Protein AF-A0A2G9MEK4-F1 (afdb_monomer)

pLDDT: mean 74.88, std 11.14, range [41.78, 95.88]

Secondary structure (DSSP, 8-state):
--------------HHHHHHHHHHHHHHHHHHHHHHHHHHHHHHHHHHHHHHHHHHHHHHHHHHHHHTT---EEEE-PPTTEEEEEEETTS---TT--SEEEEEESSSSHHHHTSTT-EEEEESS-EEETTS-EEESS-EEEEEEEETTEEEEEE--

Sequence (157 aa):
MVENMIRGKKGEGTWFHEHVADMIIAVVCLGLLFFVIGRVYSINHDSKIDQVTGDLEEIASLIKQVKSGIDGKILVSVPKNWQIVSFYQDYYKPVQCGKYCICICQDFSIDSCEKEEEYCADFNEKIVIRDGKIGIDKTIELKAVKIGEEFEVYKNA

Structure (mmCIF, N/CA/C/O backbone):
data_AF-A0A2G9MEK4-F1
#
_entry.id   AF-A0A2G9MEK4-F1
#
loop_
_atom_site.group_PDB
_atom_site.id
_atom_site.type_symbol
_atom_site.label_atom_id
_atom_site.label_alt_id
_atom_site.label_comp_id
_atom_site.label_asym_id
_atom_site.label_entity_id
_atom_site.label_seq_id
_atom_site.pdbx_PDB_ins_code
_atom_site.Cartn_x
_atom_site.Cartn_y
_atom_site.Cartn_z
_atom_site.occupancy
_atom_site.B_iso_or_equiv
_atom_site.auth_seq_id
_atom_site.auth_comp_id
_atom_site.auth_asym_id
_atom_site.auth_atom_id
_atom_site.pdbx_PDB_model_num
ATOM 1 N N . MET A 1 1 ? 46.504 16.484 -84.620 1.00 41.78 1 MET A N 1
ATOM 2 C CA . MET A 1 1 ? 46.293 17.641 -83.732 1.00 41.78 1 MET A CA 1
ATOM 3 C C . MET A 1 1 ? 45.147 17.267 -82.806 1.00 41.78 1 MET A C 1
ATOM 5 O O . MET A 1 1 ? 44.030 17.139 -83.278 1.00 41.78 1 MET A O 1
ATOM 9 N N . VAL A 1 2 ? 45.503 16.998 -81.547 1.00 45.94 2 VAL A N 1
ATOM 10 C CA . VAL A 1 2 ? 44.665 16.954 -80.334 1.00 45.94 2 VAL A CA 1
ATOM 11 C C . VAL A 1 2 ? 43.545 15.902 -80.280 1.00 45.94 2 VAL A C 1
ATOM 13 O O . VAL A 1 2 ? 42.395 16.137 -80.637 1.00 45.94 2 VAL A O 1
ATOM 16 N N . GLU A 1 3 ? 43.929 14.749 -79.727 1.00 51.66 3 GLU A N 1
ATOM 17 C CA . GLU A 1 3 ? 43.099 13.906 -78.862 1.00 51.66 3 GLU A CA 1
ATOM 18 C C . GLU A 1 3 ? 42.427 14.741 -77.764 1.00 51.66 3 GLU A C 1
ATOM 20 O O . GLU A 1 3 ? 43.080 15.603 -77.188 1.00 51.66 3 GLU A O 1
ATOM 25 N N . ASN A 1 4 ? 41.171 14.446 -77.418 1.00 55.78 4 ASN A N 1
ATOM 26 C CA . ASN A 1 4 ? 40.668 14.621 -76.051 1.00 55.78 4 ASN A CA 1
ATOM 27 C C . ASN A 1 4 ? 39.424 13.749 -75.827 1.00 55.78 4 ASN A C 1
ATOM 29 O O . ASN A 1 4 ? 38.282 14.169 -76.001 1.00 55.78 4 ASN A O 1
ATOM 33 N N . MET A 1 5 ? 39.678 12.505 -75.414 1.00 51.94 5 MET A N 1
ATOM 34 C CA . MET A 1 5 ? 38.716 11.671 -74.699 1.00 51.94 5 MET A CA 1
ATOM 35 C C . MET A 1 5 ? 38.645 12.143 -73.243 1.00 51.94 5 MET A C 1
ATOM 37 O O . MET A 1 5 ? 39.497 11.783 -72.433 1.00 51.94 5 MET A O 1
ATOM 41 N N . ILE A 1 6 ? 37.603 12.887 -72.870 1.00 62.41 6 ILE A N 1
ATOM 42 C CA . ILE A 1 6 ? 37.236 13.035 -71.454 1.00 62.41 6 ILE A CA 1
ATOM 43 C C . ILE A 1 6 ? 36.315 11.867 -71.107 1.00 62.41 6 ILE A C 1
ATOM 45 O O . ILE A 1 6 ? 35.098 11.897 -71.278 1.00 62.41 6 ILE A O 1
ATOM 49 N N . ARG A 1 7 ? 36.955 10.778 -70.685 1.00 55.66 7 ARG A N 1
ATOM 50 C CA . ARG A 1 7 ? 36.332 9.536 -70.235 1.00 55.66 7 ARG A CA 1
ATOM 51 C C . ARG A 1 7 ? 35.738 9.776 -68.842 1.00 55.66 7 ARG A C 1
ATOM 53 O O . ARG A 1 7 ? 36.471 9.899 -67.864 1.00 55.66 7 ARG A O 1
ATOM 60 N N . GLY A 1 8 ? 34.412 9.864 -68.758 1.00 50.03 8 GLY A N 1
ATOM 61 C CA . GLY A 1 8 ? 33.684 9.923 -67.492 1.00 50.03 8 GLY A CA 1
ATOM 62 C C . GLY A 1 8 ? 33.938 8.665 -66.661 1.00 50.03 8 GLY A C 1
ATOM 63 O O . GLY A 1 8 ? 33.572 7.560 -67.061 1.00 50.03 8 GLY A O 1
ATOM 64 N N . LYS A 1 9 ? 34.583 8.833 -65.505 1.00 48.88 9 LYS A N 1
ATOM 65 C CA . LYS A 1 9 ? 34.810 7.776 -64.516 1.00 48.88 9 LYS A CA 1
ATOM 66 C C . LYS A 1 9 ? 33.530 7.647 -63.681 1.00 48.88 9 LYS A C 1
ATOM 68 O O . LYS A 1 9 ? 33.269 8.472 -62.810 1.00 48.88 9 LYS A O 1
ATOM 73 N N . LYS A 1 10 ? 32.677 6.682 -64.032 1.00 52.28 10 LYS A N 1
ATOM 74 C CA . LYS A 1 10 ? 31.395 6.414 -63.361 1.00 52.28 10 LYS A CA 1
ATOM 75 C C . LYS A 1 10 ? 31.630 5.435 -62.205 1.00 52.28 10 LYS A C 1
ATOM 77 O O . LYS A 1 10 ? 32.390 4.488 -62.362 1.00 52.28 10 LYS A O 1
ATOM 82 N N . GLY A 1 11 ? 31.025 5.749 -61.060 1.00 56.38 11 GLY A N 1
ATOM 83 C CA . GLY A 1 11 ? 31.348 5.242 -59.726 1.00 56.38 11 GLY A CA 1
ATOM 84 C C . GLY A 1 11 ? 31.392 3.724 -59.557 1.00 56.38 11 GLY A C 1
ATOM 85 O O . GLY A 1 11 ? 30.448 3.016 -59.895 1.00 56.38 11 GLY A O 1
ATOM 86 N N . GLU A 1 12 ? 32.470 3.272 -58.927 1.00 54.56 12 GLU A N 1
ATOM 87 C CA . GLU A 1 12 ? 32.641 1.933 -58.371 1.00 54.56 12 GLU A CA 1
ATOM 88 C C . GLU A 1 12 ? 32.701 2.096 -56.847 1.00 54.56 12 GLU A C 1
ATOM 90 O O . GLU A 1 12 ? 33.731 2.466 -56.290 1.00 54.56 12 GLU A O 1
ATOM 95 N N . GLY A 1 13 ? 31.564 1.930 -56.169 1.00 55.06 13 GLY A N 1
ATOM 96 C CA . GLY A 1 13 ? 31.499 2.092 -54.710 1.00 55.06 13 GLY A CA 1
ATOM 97 C C . GLY A 1 13 ? 30.175 1.702 -54.048 1.00 55.06 13 GLY A C 1
ATOM 98 O O . GLY A 1 13 ? 29.980 1.999 -52.876 1.00 55.06 13 GLY A O 1
ATOM 99 N N . THR A 1 14 ? 29.248 1.060 -54.764 1.00 57.44 14 THR A N 1
ATOM 100 C CA . THR A 1 14 ? 27.891 0.777 -54.258 1.00 57.44 14 THR A CA 1
ATOM 101 C C . THR A 1 14 ? 27.744 -0.578 -53.561 1.00 57.44 14 THR A C 1
ATOM 103 O O . THR A 1 14 ? 26.780 -0.767 -52.833 1.00 57.44 14 THR A O 1
ATOM 106 N N . TRP A 1 15 ? 28.700 -1.501 -53.704 1.00 52.88 15 TRP A N 1
ATOM 107 C CA . TRP A 1 15 ? 28.558 -2.877 -53.198 1.00 52.88 15 TRP A CA 1
ATOM 108 C C . TRP A 1 15 ? 28.740 -3.029 -51.678 1.00 52.88 15 TRP A C 1
ATOM 110 O O . TRP A 1 15 ? 28.187 -3.947 -51.086 1.00 52.88 15 TRP A O 1
ATOM 120 N N . PHE A 1 16 ? 29.468 -2.122 -51.015 1.00 54.78 16 PHE A N 1
ATOM 121 C CA . PHE A 1 16 ? 29.585 -2.128 -49.545 1.00 54.78 16 PHE A CA 1
ATOM 122 C C . PHE A 1 16 ? 28.431 -1.397 -48.847 1.00 54.78 16 PHE A C 1
ATOM 124 O O . PHE A 1 16 ? 28.205 -1.595 -47.657 1.00 54.78 16 PHE A O 1
ATOM 131 N N . HIS A 1 17 ? 27.700 -0.551 -49.573 1.00 57.84 17 HIS A N 1
ATOM 132 C CA . HIS A 1 17 ? 26.689 0.327 -48.989 1.00 57.84 17 HIS A CA 1
ATOM 133 C C . HIS A 1 17 ? 25.376 -0.406 -48.670 1.00 57.84 17 HIS A C 1
ATOM 135 O O . HIS A 1 17 ? 24.672 -0.002 -47.748 1.00 57.84 17 HIS A O 1
ATOM 141 N N . GLU A 1 18 ? 25.076 -1.487 -49.396 1.00 66.38 18 GLU A N 1
ATOM 142 C CA . GLU A 1 18 ? 23.868 -2.306 -49.211 1.00 66.38 18 GLU A CA 1
ATOM 143 C C . GLU A 1 18 ? 23.900 -3.050 -47.869 1.00 66.38 18 GLU A C 1
ATOM 145 O O . GLU A 1 18 ? 23.002 -2.897 -47.046 1.00 66.38 18 GLU A O 1
ATOM 150 N N . HIS A 1 19 ? 24.999 -3.746 -47.569 1.00 73.62 19 HIS A N 1
ATOM 151 C CA . HIS A 1 19 ? 25.118 -4.503 -46.319 1.00 73.62 19 HIS A CA 1
ATOM 152 C C . HIS A 1 19 ? 25.287 -3.617 -45.074 1.00 73.62 19 HIS A C 1
ATOM 154 O O . HIS A 1 19 ? 24.847 -3.985 -43.985 1.00 73.62 19 HIS A O 1
ATOM 160 N N . VAL A 1 20 ? 25.906 -2.439 -45.216 1.00 81.12 20 VAL A N 1
ATOM 161 C CA . VAL A 1 20 ? 26.061 -1.490 -44.100 1.00 81.12 20 VAL A CA 1
ATOM 162 C C . VAL A 1 20 ? 24.726 -0.826 -43.754 1.00 81.12 20 VAL A C 1
ATOM 164 O O . VAL A 1 20 ? 24.443 -0.615 -42.575 1.00 81.12 20 VAL A O 1
ATOM 167 N N . ALA A 1 21 ? 23.880 -0.538 -44.749 1.00 79.81 21 ALA A N 1
ATOM 168 C CA . ALA A 1 21 ? 22.549 0.018 -44.515 1.00 79.81 21 ALA A CA 1
ATOM 169 C C . ALA A 1 21 ? 21.661 -0.953 -43.722 1.00 79.81 21 ALA A C 1
ATOM 171 O O . ALA A 1 21 ? 21.057 -0.546 -42.728 1.00 79.81 21 ALA A O 1
ATOM 172 N N . ASP A 1 22 ? 21.662 -2.237 -44.090 1.00 86.88 22 ASP A N 1
ATOM 173 C CA . ASP A 1 22 ? 20.908 -3.273 -43.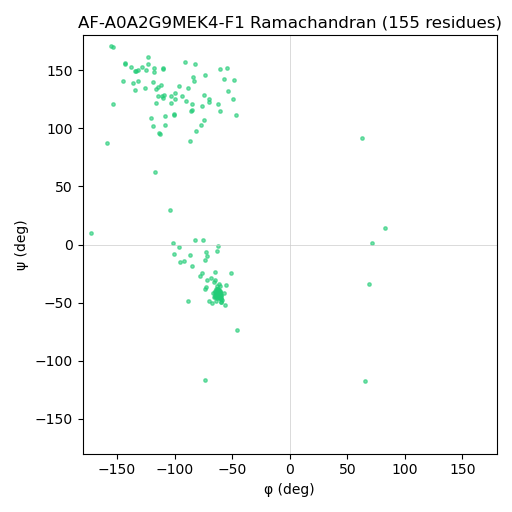373 1.00 86.88 22 ASP A CA 1
ATOM 174 C C . ASP A 1 22 ? 21.370 -3.413 -41.917 1.00 86.88 22 ASP A C 1
ATOM 176 O O . ASP A 1 22 ? 20.552 -3.528 -41.000 1.00 86.88 22 ASP A O 1
ATOM 180 N N . MET A 1 23 ? 22.682 -3.329 -41.679 1.00 88.00 23 MET A N 1
ATOM 181 C CA . MET A 1 23 ? 23.244 -3.386 -40.330 1.00 88.00 23 MET A CA 1
ATOM 182 C C . MET A 1 23 ? 22.813 -2.185 -39.475 1.00 88.00 23 MET A C 1
ATOM 184 O O . MET A 1 23 ? 22.447 -2.358 -38.312 1.00 88.00 23 MET A O 1
ATOM 188 N N . ILE A 1 24 ? 22.810 -0.974 -40.039 1.00 91.12 24 ILE A N 1
ATOM 189 C CA . ILE A 1 24 ? 22.370 0.237 -39.327 1.00 91.12 24 ILE A CA 1
ATOM 190 C C . ILE A 1 24 ? 20.879 0.148 -38.995 1.00 91.12 24 ILE A C 1
ATOM 192 O O . ILE A 1 24 ? 20.488 0.425 -37.860 1.00 91.12 24 ILE A O 1
ATOM 196 N N . ILE A 1 25 ? 20.053 -0.279 -39.952 1.00 91.88 25 ILE A N 1
ATOM 197 C CA . ILE A 1 25 ? 18.610 -0.446 -39.750 1.00 91.88 25 ILE A CA 1
ATOM 198 C C . ILE A 1 25 ? 18.344 -1.462 -38.635 1.00 91.88 25 ILE A C 1
ATOM 200 O O . ILE A 1 25 ? 17.548 -1.184 -37.739 1.00 91.88 25 ILE A O 1
ATOM 204 N N . ALA A 1 26 ? 19.056 -2.592 -38.623 1.00 93.12 26 ALA A N 1
ATOM 205 C CA . ALA A 1 26 ? 18.919 -3.599 -37.575 1.00 93.12 26 ALA A CA 1
ATOM 206 C C . ALA A 1 26 ? 19.246 -3.040 -36.178 1.00 93.12 26 ALA A C 1
ATOM 208 O O . ALA A 1 26 ? 18.497 -3.281 -35.230 1.00 93.12 26 ALA A O 1
ATOM 209 N N . VAL A 1 27 ? 20.316 -2.248 -36.044 1.00 95.00 27 VAL A N 1
ATOM 210 C CA . VAL A 1 27 ? 20.699 -1.623 -34.765 1.00 95.00 27 VAL A CA 1
ATOM 211 C C . VAL A 1 27 ? 19.663 -0.593 -34.310 1.00 95.00 27 VAL A C 1
ATOM 213 O O . VAL A 1 27 ? 19.301 -0.568 -33.134 1.00 95.00 27 VAL A O 1
ATOM 216 N N . VAL A 1 28 ? 19.137 0.225 -35.227 1.00 95.88 28 VAL A N 1
ATOM 217 C CA . VAL A 1 28 ? 18.087 1.209 -34.914 1.00 95.88 28 VAL A CA 1
ATOM 218 C C . VAL A 1 28 ? 16.795 0.513 -34.483 1.00 95.88 28 VAL A C 1
ATOM 220 O O . VAL A 1 28 ? 16.198 0.901 -33.478 1.00 95.88 28 VAL A O 1
ATOM 223 N N . CYS A 1 29 ? 16.383 -0.548 -35.183 1.00 94.69 29 CYS A N 1
ATOM 224 C CA . CYS A 1 29 ? 15.224 -1.355 -34.805 1.00 94.69 29 CYS A CA 1
ATOM 225 C C . CYS A 1 29 ? 15.401 -2.001 -33.426 1.00 94.69 29 CYS A C 1
ATOM 227 O O . CYS A 1 29 ? 14.469 -1.983 -32.622 1.00 94.69 29 CYS A O 1
ATOM 229 N N . LEU A 1 30 ? 16.594 -2.524 -33.127 1.00 94.56 30 LEU A N 1
ATOM 230 C CA . LEU A 1 30 ? 16.898 -3.102 -31.820 1.00 94.56 30 LEU A CA 1
ATOM 231 C C . LEU A 1 30 ? 16.828 -2.040 -30.710 1.00 94.56 30 LEU A C 1
ATOM 233 O O . LEU A 1 30 ? 16.217 -2.272 -29.669 1.00 94.56 30 LEU A O 1
ATOM 237 N N . GLY A 1 31 ? 17.392 -0.853 -30.951 1.00 95.38 31 GLY A N 1
ATOM 238 C CA . GLY A 1 31 ? 17.325 0.273 -30.018 1.00 95.38 31 GLY A CA 1
ATOM 239 C C . GLY A 1 31 ? 15.890 0.731 -29.745 1.00 95.38 31 GLY A C 1
ATOM 240 O O . GLY A 1 31 ? 15.516 0.934 -28.589 1.00 95.38 31 GLY A O 1
ATOM 241 N N . LEU A 1 32 ? 15.059 0.824 -30.787 1.00 93.44 32 LEU A N 1
ATOM 242 C CA . LEU A 1 32 ? 13.635 1.142 -30.647 1.00 93.44 32 LEU A CA 1
ATOM 243 C C . LEU A 1 32 ? 12.876 0.074 -29.854 1.00 93.44 32 LEU A C 1
ATOM 245 O O . LEU A 1 32 ? 12.031 0.423 -29.0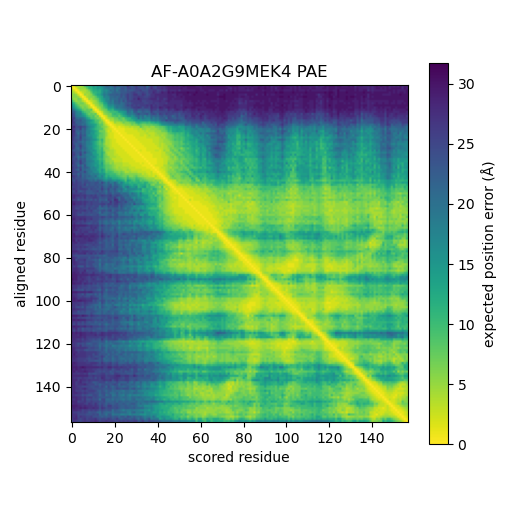33 1.00 93.44 32 LEU A O 1
ATOM 249 N N . LEU A 1 33 ? 13.194 -1.209 -30.046 1.00 93.69 33 LEU A N 1
ATOM 250 C CA . LEU A 1 33 ? 12.602 -2.300 -29.268 1.00 93.69 33 LEU A CA 1
ATOM 251 C C . LEU A 1 33 ? 12.881 -2.137 -27.771 1.00 93.69 33 LEU A C 1
ATOM 253 O O . LEU A 1 33 ? 11.947 -2.159 -26.970 1.00 93.69 33 LEU A O 1
ATOM 257 N N . PHE A 1 34 ? 14.140 -1.902 -27.392 1.00 93.50 34 PHE A N 1
ATOM 258 C CA . PHE A 1 34 ? 14.496 -1.659 -25.992 1.00 93.50 34 PHE A CA 1
ATOM 259 C C . PHE A 1 34 ? 13.828 -0.401 -25.428 1.00 93.50 34 PHE A C 1
ATOM 261 O O . PHE A 1 34 ? 13.355 -0.415 -24.291 1.00 93.50 34 PHE A O 1
ATOM 268 N N . PHE A 1 35 ? 13.725 0.664 -26.227 1.00 92.44 35 PHE A N 1
ATOM 269 C CA . PHE A 1 35 ? 13.032 1.889 -25.831 1.00 92.44 35 PHE A CA 1
ATOM 270 C C . PHE A 1 35 ? 11.541 1.652 -25.545 1.00 92.44 35 PHE A C 1
ATOM 272 O O . PHE A 1 35 ? 11.032 2.092 -24.513 1.00 92.44 35 PHE A O 1
ATOM 279 N N . VAL A 1 36 ? 10.840 0.926 -26.424 1.00 90.38 36 VAL A N 1
ATOM 280 C CA . VAL A 1 36 ? 9.418 0.591 -26.238 1.00 90.38 36 VAL A CA 1
ATOM 281 C C . VAL A 1 36 ? 9.225 -0.291 -25.010 1.00 90.38 36 VAL A C 1
ATOM 283 O O . VAL A 1 36 ? 8.334 -0.017 -24.209 1.00 90.38 36 VAL A O 1
ATOM 286 N N . ILE A 1 37 ? 10.079 -1.300 -24.822 1.00 88.88 37 ILE A N 1
ATOM 287 C CA . ILE A 1 37 ? 10.038 -2.163 -23.637 1.00 88.88 37 ILE A CA 1
ATOM 288 C C . ILE A 1 37 ? 10.163 -1.310 -22.369 1.00 88.88 37 ILE A C 1
ATOM 290 O O . ILE A 1 37 ? 9.288 -1.378 -21.510 1.00 88.88 37 ILE A O 1
ATOM 294 N N . GLY A 1 38 ? 11.174 -0.439 -22.279 1.00 83.94 38 GLY A N 1
ATOM 295 C CA . GLY A 1 38 ? 11.359 0.442 -21.120 1.00 83.94 38 GLY A CA 1
ATOM 296 C C . GLY A 1 38 ? 10.143 1.332 -20.835 1.00 83.94 38 GLY A C 1
ATOM 297 O O . GLY A 1 38 ? 9.718 1.455 -19.687 1.00 83.94 38 GLY A O 1
ATOM 298 N N . ARG A 1 39 ? 9.522 1.896 -21.879 1.00 82.25 39 ARG A N 1
ATOM 299 C CA . ARG A 1 39 ? 8.296 2.700 -21.747 1.00 82.25 39 ARG A CA 1
ATOM 300 C C . ARG A 1 39 ? 7.112 1.894 -21.216 1.00 82.25 39 ARG A C 1
ATOM 302 O O . ARG A 1 39 ? 6.411 2.379 -20.335 1.00 82.25 39 ARG A O 1
ATOM 309 N N . VAL A 1 40 ? 6.899 0.680 -21.721 1.00 78.81 40 VAL A N 1
ATOM 310 C CA . VAL A 1 40 ? 5.815 -0.201 -21.257 1.00 78.81 40 VAL A CA 1
ATOM 311 C C . VAL A 1 40 ? 6.025 -0.612 -19.799 1.00 78.81 40 VAL A C 1
ATOM 313 O O . VAL A 1 40 ? 5.068 -0.615 -19.028 1.00 78.81 40 VAL A O 1
ATOM 316 N N . TYR A 1 41 ? 7.265 -0.907 -19.397 1.00 73.38 41 TYR A N 1
ATOM 317 C CA . TYR A 1 41 ? 7.578 -1.191 -17.996 1.00 73.38 41 TYR A CA 1
ATOM 318 C C . TYR A 1 41 ? 7.257 0.005 -17.091 1.00 73.38 41 TYR A C 1
ATOM 320 O O . TYR A 1 41 ? 6.578 -0.185 -16.087 1.00 73.38 41 TYR A O 1
ATOM 328 N N . SER A 1 42 ? 7.652 1.223 -17.475 1.00 70.19 42 SER A N 1
ATOM 329 C CA . SER A 1 42 ? 7.341 2.443 -16.712 1.00 70.19 42 SER A CA 1
ATOM 330 C C . SER A 1 42 ? 5.833 2.652 -16.537 1.00 70.19 42 SER A C 1
ATOM 332 O O . SER A 1 42 ? 5.371 2.839 -15.419 1.00 70.19 42 SER A O 1
ATOM 334 N N . ILE A 1 43 ? 5.051 2.537 -17.617 1.00 70.31 43 ILE A N 1
ATOM 335 C CA . ILE A 1 43 ? 3.590 2.737 -17.575 1.00 70.31 43 ILE A CA 1
ATOM 336 C C . ILE A 1 43 ? 2.911 1.716 -16.649 1.00 70.31 43 ILE A C 1
ATOM 338 O O . ILE A 1 43 ? 1.984 2.050 -15.912 1.00 70.31 43 ILE A O 1
ATOM 342 N N . ASN A 1 44 ? 3.378 0.465 -16.656 1.00 67.06 44 ASN A N 1
ATOM 343 C CA . ASN A 1 44 ? 2.825 -0.569 -15.785 1.00 67.06 44 ASN A CA 1
ATOM 344 C C . ASN A 1 44 ? 3.132 -0.328 -14.299 1.00 67.06 44 ASN A C 1
ATOM 346 O O . ASN A 1 44 ? 2.349 -0.770 -13.460 1.00 67.06 44 ASN A O 1
ATOM 350 N N . HIS A 1 45 ? 4.239 0.336 -13.961 1.00 63.69 45 HIS A N 1
ATOM 351 C CA . HIS A 1 45 ? 4.534 0.714 -12.577 1.00 63.69 45 HIS A CA 1
ATOM 352 C C . HIS A 1 45 ? 3.587 1.814 -12.091 1.00 63.69 45 HIS A C 1
ATOM 354 O O . HIS A 1 45 ? 2.925 1.622 -11.072 1.00 63.69 45 HIS A O 1
ATOM 360 N N . ASP A 1 46 ? 3.422 2.877 -12.879 1.00 67.00 46 ASP A N 1
ATOM 361 C CA . ASP A 1 46 ? 2.535 3.997 -12.538 1.00 67.00 46 ASP A CA 1
ATOM 362 C C . ASP A 1 46 ? 1.073 3.532 -12.380 1.00 67.00 46 ASP A C 1
ATOM 364 O O . ASP A 1 46 ? 0.393 3.885 -11.422 1.00 67.00 46 ASP A O 1
ATOM 368 N N . SER A 1 47 ? 0.603 2.625 -13.245 1.00 69.69 47 SER A N 1
ATOM 369 C CA . SER A 1 47 ? -0.773 2.103 -13.153 1.00 69.69 47 SER A CA 1
ATOM 370 C C . SER A 1 47 ? -1.064 1.294 -11.879 1.00 69.69 47 SER A C 1
ATOM 372 O O . SER A 1 47 ? -2.197 1.283 -11.398 1.00 69.69 47 SER A O 1
ATOM 374 N N . LYS A 1 48 ? -0.058 0.604 -11.321 1.00 70.06 48 LYS A N 1
ATOM 375 C CA . LYS A 1 48 ? -0.214 -0.159 -10.070 1.00 70.06 48 LYS A CA 1
ATOM 376 C C . LYS A 1 48 ? -0.288 0.773 -8.872 1.00 70.06 48 LYS A C 1
ATOM 378 O O . LYS A 1 48 ? -1.057 0.520 -7.954 1.00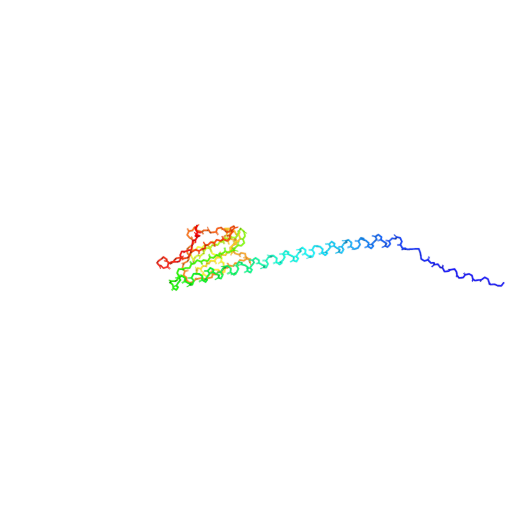 70.06 48 LYS A O 1
ATOM 383 N N . ILE A 1 49 ? 0.505 1.836 -8.910 1.00 72.06 49 ILE A N 1
ATOM 384 C CA . ILE A 1 49 ? 0.528 2.902 -7.913 1.00 72.06 49 ILE A CA 1
ATOM 385 C C . ILE A 1 49 ? -0.841 3.582 -7.823 1.00 72.06 49 ILE A C 1
ATOM 387 O O . ILE A 1 49 ? -1.410 3.691 -6.735 1.00 72.06 49 ILE A O 1
ATOM 391 N N . ASP A 1 50 ? -1.402 3.969 -8.969 1.00 77.00 50 ASP A N 1
ATOM 392 C CA . ASP A 1 50 ? -2.712 4.620 -9.020 1.00 77.00 50 ASP A CA 1
ATOM 393 C C . ASP A 1 50 ? -3.817 3.695 -8.488 1.00 77.00 50 ASP A C 1
ATOM 395 O O . ASP A 1 50 ? -4.695 4.129 -7.739 1.00 77.00 50 ASP A O 1
ATOM 399 N N . GLN A 1 51 ? -3.743 2.399 -8.811 1.00 77.56 51 GLN A N 1
ATOM 400 C CA . GLN A 1 51 ? -4.679 1.397 -8.301 1.00 77.56 51 GLN A CA 1
ATOM 401 C C . GLN A 1 51 ? -4.590 1.242 -6.777 1.00 77.56 51 GLN A C 1
ATOM 403 O O . GLN A 1 51 ? -5.616 1.289 -6.103 1.00 77.56 51 GLN A O 1
ATOM 408 N N . VAL A 1 52 ? -3.380 1.100 -6.228 1.00 78.62 52 VAL A N 1
ATOM 409 C CA . VAL A 1 52 ? -3.166 0.961 -4.778 1.00 78.62 52 VAL A CA 1
ATOM 410 C C . VAL A 1 52 ? -3.649 2.198 -4.028 1.00 78.62 52 VAL A C 1
ATOM 412 O O . VAL A 1 52 ? -4.272 2.077 -2.975 1.00 78.62 52 VAL A O 1
ATOM 415 N N . THR A 1 53 ? -3.392 3.384 -4.577 1.00 79.00 53 THR A N 1
ATOM 416 C CA . THR A 1 53 ? -3.835 4.645 -3.977 1.00 79.00 53 THR A CA 1
ATOM 417 C C . THR A 1 53 ? -5.362 4.723 -3.936 1.00 79.00 53 THR A C 1
ATOM 419 O O . THR A 1 53 ? -5.928 5.027 -2.887 1.00 79.00 53 THR A O 1
ATOM 422 N N . GLY A 1 54 ? -6.038 4.378 -5.038 1.00 81.75 54 GLY A N 1
ATOM 423 C CA . GLY A 1 54 ? -7.502 4.344 -5.093 1.00 81.75 54 GLY A CA 1
ATOM 424 C C . GLY A 1 54 ? -8.112 3.332 -4.118 1.00 81.75 54 GLY A C 1
ATOM 425 O O . GLY A 1 54 ? -9.038 3.660 -3.378 1.00 81.75 54 GLY A O 1
ATOM 426 N N . ASP A 1 55 ? -7.541 2.131 -4.041 1.00 82.12 55 ASP A N 1
ATOM 427 C CA . ASP A 1 55 ? -7.948 1.092 -3.089 1.00 82.12 55 ASP A CA 1
ATOM 428 C C . ASP A 1 55 ? -7.791 1.551 -1.625 1.00 82.12 55 ASP A C 1
ATOM 430 O O . ASP A 1 55 ? -8.655 1.304 -0.779 1.00 82.12 55 ASP A O 1
ATOM 434 N N . LEU A 1 56 ? -6.697 2.251 -1.308 1.00 81.62 56 LEU A N 1
ATOM 435 C CA . LEU A 1 56 ? -6.447 2.813 0.021 1.00 81.62 56 LEU A CA 1
ATOM 436 C C . LEU A 1 56 ? -7.478 3.894 0.382 1.00 81.62 56 LEU A C 1
ATOM 438 O O . LEU A 1 56 ? -7.966 3.941 1.515 1.00 81.62 56 LEU A O 1
ATOM 442 N N . GLU A 1 57 ? -7.835 4.752 -0.575 1.00 84.25 57 GLU A N 1
ATOM 443 C CA . GLU A 1 57 ? -8.882 5.760 -0.405 1.00 84.25 57 GLU A CA 1
ATOM 444 C C . GLU A 1 57 ? -10.258 5.123 -0.181 1.00 84.25 57 GLU A C 1
ATOM 446 O O . GLU A 1 57 ? -11.021 5.594 0.671 1.00 84.25 57 GLU A O 1
ATOM 451 N N . GLU A 1 58 ? -10.569 4.022 -0.868 1.00 84.19 58 GLU A N 1
ATOM 452 C CA . GLU A 1 58 ? -11.792 3.253 -0.630 1.00 84.19 58 GLU A CA 1
ATOM 453 C C . GLU A 1 58 ? -11.816 2.635 0.772 1.00 84.19 58 GLU A C 1
ATOM 455 O O . GLU A 1 58 ? -12.830 2.742 1.470 1.00 84.19 58 GLU A O 1
ATOM 460 N N . ILE A 1 59 ? -10.697 2.069 1.240 1.00 81.62 59 ILE A N 1
ATOM 461 C CA . ILE A 1 59 ? -10.555 1.572 2.620 1.00 81.62 59 ILE A CA 1
ATOM 462 C C . ILE A 1 59 ? -10.777 2.707 3.622 1.00 81.62 59 ILE A C 1
ATOM 464 O O . ILE A 1 59 ? -11.547 2.563 4.578 1.00 81.62 59 ILE A O 1
ATOM 468 N N . ALA A 1 60 ? -10.151 3.862 3.398 1.00 83.19 60 ALA A N 1
ATOM 469 C CA . ALA A 1 60 ? -10.324 5.027 4.254 1.00 83.19 60 ALA A CA 1
ATOM 470 C C . ALA A 1 60 ? -11.779 5.529 4.250 1.00 83.19 60 ALA A C 1
ATOM 472 O O . ALA A 1 60 ? -12.307 5.924 5.295 1.00 83.19 60 ALA A O 1
ATOM 473 N N . SER A 1 61 ? -12.448 5.491 3.096 1.00 84.00 61 SER A N 1
ATOM 474 C CA . SER A 1 61 ? -13.867 5.824 2.949 1.00 84.00 61 SER A CA 1
ATOM 475 C C . SER A 1 61 ? -14.760 4.848 3.712 1.00 84.00 61 SER A C 1
ATOM 477 O O . SER A 1 61 ? -15.658 5.280 4.436 1.00 84.00 61 SER A O 1
ATOM 479 N N . LEU A 1 62 ? -14.488 3.544 3.633 1.00 81.75 62 LEU A N 1
ATOM 480 C CA . LEU A 1 62 ? -15.219 2.528 4.385 1.00 81.75 62 LEU A CA 1
ATOM 481 C C . LEU A 1 62 ? -15.117 2.764 5.895 1.00 81.75 62 LEU A C 1
ATOM 483 O O . LEU A 1 62 ? -16.128 2.745 6.595 1.00 81.75 62 LEU A O 1
ATOM 487 N N . ILE A 1 63 ? -13.914 3.042 6.400 1.00 78.00 63 ILE A N 1
ATOM 488 C CA . ILE A 1 63 ? -13.700 3.328 7.825 1.00 78.00 63 ILE A CA 1
ATOM 489 C C . ILE A 1 63 ? -14.495 4.572 8.250 1.00 78.00 63 ILE A C 1
ATOM 491 O O . ILE A 1 63 ? -15.141 4.569 9.301 1.00 78.00 63 ILE A O 1
ATOM 495 N N . LYS A 1 64 ? -14.530 5.618 7.411 1.00 80.88 64 LYS A N 1
ATOM 496 C CA . LYS A 1 64 ? -15.358 6.813 7.651 1.00 80.88 64 LYS A CA 1
ATOM 497 C C . LYS A 1 64 ? -16.858 6.491 7.668 1.00 80.88 64 LYS A C 1
ATOM 499 O O . LYS A 1 64 ? -17.568 7.020 8.519 1.00 80.88 64 LYS A O 1
ATOM 504 N N . GLN A 1 65 ? -17.343 5.621 6.783 1.00 80.31 65 GLN A N 1
ATOM 505 C CA . GLN A 1 65 ? -18.754 5.210 6.749 1.00 80.31 65 GLN A CA 1
ATOM 506 C C . GLN A 1 65 ? -19.155 4.431 8.007 1.00 80.31 65 GLN A C 1
ATOM 508 O O . GLN A 1 65 ? -20.162 4.756 8.640 1.00 80.31 65 GLN A O 1
ATOM 513 N N . VAL A 1 66 ? -18.317 3.485 8.438 1.00 78.19 66 VAL A N 1
ATOM 514 C CA . VAL A 1 66 ? -18.537 2.728 9.682 1.00 78.19 66 VAL A CA 1
ATOM 515 C C . VAL A 1 66 ? -18.502 3.648 10.898 1.00 78.19 66 VAL A C 1
ATOM 517 O O . VAL A 1 66 ? -19.306 3.496 11.818 1.00 78.19 66 VAL A O 1
ATOM 520 N N . LYS A 1 67 ? -17.649 4.678 10.891 1.00 75.38 67 LYS A N 1
ATOM 521 C CA . LYS A 1 67 ? -17.655 5.719 11.926 1.00 75.38 67 LYS A CA 1
ATOM 522 C C . LYS A 1 67 ? -18.981 6.482 11.993 1.00 75.38 67 LYS A C 1
ATOM 524 O O . LYS A 1 67 ? -19.424 6.820 13.089 1.00 75.38 67 LYS A O 1
ATOM 529 N N . SER A 1 68 ? -19.626 6.721 10.854 1.00 79.06 68 SER A N 1
ATOM 530 C CA . SER A 1 68 ? -20.965 7.319 10.775 1.00 79.06 68 SER A CA 1
ATOM 531 C C . SER A 1 68 ? -22.100 6.352 11.144 1.00 79.06 68 SER A C 1
ATOM 533 O O . SER A 1 68 ? -23.263 6.741 11.077 1.00 79.06 68 SER A O 1
ATOM 535 N N . GLY A 1 69 ? -21.784 5.121 11.566 1.00 74.62 69 GLY A N 1
ATOM 536 C CA . GLY A 1 69 ? -22.763 4.109 11.967 1.00 74.62 69 GLY A CA 1
ATOM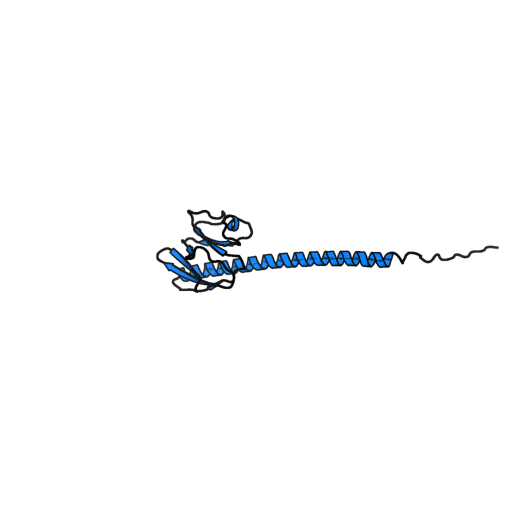 537 C C . GLY A 1 69 ? -23.367 3.333 10.798 1.00 74.62 69 GLY A C 1
ATOM 538 O O . GLY A 1 69 ? -24.390 2.677 10.973 1.00 74.62 69 GLY A O 1
ATOM 539 N N . ILE A 1 70 ? -22.761 3.421 9.610 1.00 76.69 70 ILE A N 1
ATOM 540 C CA . ILE A 1 70 ? -23.191 2.686 8.422 1.00 76.69 70 ILE A CA 1
ATOM 541 C C . ILE A 1 70 ? -22.277 1.475 8.269 1.00 76.69 70 ILE A C 1
ATOM 543 O O . ILE A 1 70 ? -21.093 1.621 7.966 1.00 76.69 70 ILE A O 1
ATOM 547 N N . ASP A 1 71 ? -22.827 0.278 8.462 1.00 74.50 71 ASP A N 1
ATOM 548 C CA . ASP A 1 71 ? -22.117 -0.951 8.122 1.00 74.50 71 ASP A CA 1
ATOM 549 C C . ASP A 1 71 ? -21.851 -0.972 6.616 1.00 74.50 71 ASP A C 1
ATOM 551 O O . ASP A 1 71 ? -22.773 -0.912 5.800 1.00 74.50 71 ASP A O 1
ATOM 555 N N . GLY A 1 72 ? -20.575 -1.056 6.253 1.00 69.69 72 GLY A N 1
ATOM 556 C CA . GLY A 1 72 ? -20.131 -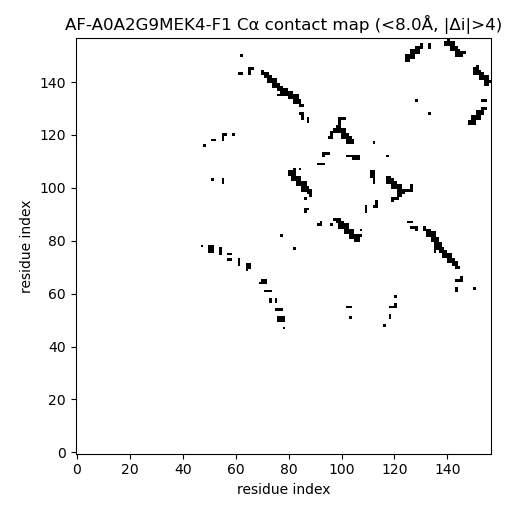1.042 4.869 1.00 69.69 72 GLY A CA 1
ATOM 557 C C . GLY A 1 72 ? -19.307 -2.273 4.530 1.00 69.69 72 GLY A C 1
ATOM 558 O O . GLY A 1 72 ? -18.671 -2.896 5.387 1.00 69.69 72 GLY A O 1
ATOM 559 N N . LYS A 1 73 ? -19.308 -2.606 3.245 1.00 76.81 73 LYS A N 1
ATOM 560 C CA . LYS A 1 73 ? -18.392 -3.570 2.652 1.00 76.81 73 LYS A CA 1
ATOM 561 C C . LYS A 1 73 ? -17.805 -2.953 1.397 1.00 76.81 73 LYS A C 1
ATOM 563 O O . LYS A 1 73 ? -18.532 -2.285 0.664 1.00 76.81 73 LYS A O 1
ATOM 568 N N . ILE A 1 74 ? -16.522 -3.181 1.158 1.00 78.25 74 ILE A N 1
ATOM 569 C CA . ILE A 1 74 ? -15.856 -2.739 -0.071 1.00 78.25 74 ILE A CA 1
ATOM 570 C C . ILE A 1 74 ? -15.117 -3.901 -0.705 1.00 78.25 74 ILE A C 1
ATOM 572 O O . ILE A 1 74 ? -14.691 -4.833 -0.019 1.00 78.25 74 ILE A O 1
ATOM 576 N N . LEU A 1 75 ? -14.958 -3.817 -2.017 1.00 73.06 75 LEU A N 1
ATOM 577 C CA . LEU A 1 75 ? -14.136 -4.731 -2.784 1.00 73.06 75 LEU A CA 1
ATOM 578 C C . LEU A 1 75 ? -12.817 -4.030 -3.056 1.00 73.06 75 LEU A C 1
ATOM 580 O O . LEU A 1 75 ? -12.789 -3.082 -3.823 1.00 73.06 75 LEU A O 1
ATOM 584 N N . VAL A 1 76 ? -11.742 -4.511 -2.445 1.00 73.81 76 VAL A N 1
ATOM 585 C CA . VAL A 1 76 ? -10.410 -3.947 -2.668 1.00 73.81 76 VAL A CA 1
ATOM 586 C C . VAL A 1 76 ? -9.673 -4.825 -3.663 1.00 73.81 76 VAL A C 1
ATOM 588 O O . VAL A 1 76 ? -9.647 -6.053 -3.502 1.00 73.81 76 VAL A O 1
ATOM 591 N N . SER A 1 77 ? -9.087 -4.221 -4.695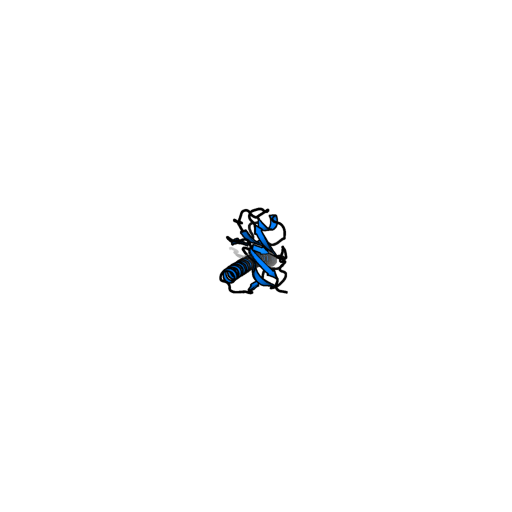 1.00 69.12 77 SER A N 1
ATOM 592 C CA . SER A 1 77 ? -8.411 -4.936 -5.778 1.00 69.12 77 SER A CA 1
ATOM 593 C C . SER A 1 77 ? -6.921 -4.611 -5.843 1.00 69.12 77 SER A C 1
ATOM 595 O O . SER A 1 77 ? -6.415 -4.152 -6.867 1.00 69.12 77 SER A O 1
ATOM 597 N N . VAL A 1 78 ? -6.204 -4.950 -4.775 1.00 68.75 78 VAL A N 1
ATOM 598 C CA . VAL A 1 78 ? -4.775 -4.646 -4.663 1.00 68.75 78 VAL A CA 1
ATOM 599 C C . VAL A 1 78 ? -3.938 -5.568 -5.572 1.00 68.75 78 VAL A C 1
ATOM 601 O O . VAL A 1 78 ? -4.293 -6.742 -5.754 1.00 68.75 78 VAL A O 1
ATOM 604 N N . PRO A 1 79 ? -2.821 -5.084 -6.152 1.00 68.44 79 PRO A N 1
ATOM 605 C CA . PRO A 1 79 ? -1.901 -5.908 -6.930 1.00 68.44 79 PRO A CA 1
ATOM 606 C C . PRO A 1 79 ? -1.383 -7.149 -6.183 1.00 68.44 79 PRO A C 1
ATOM 608 O O . PRO A 1 79 ? -1.224 -7.161 -4.965 1.00 68.44 79 PRO A O 1
ATOM 611 N N . LYS A 1 80 ? -1.050 -8.203 -6.940 1.00 68.19 80 LYS A N 1
ATOM 612 C CA . LYS A 1 80 ? -0.512 -9.454 -6.378 1.00 68.19 80 LYS A CA 1
ATOM 613 C C . LYS A 1 80 ? 0.758 -9.227 -5.565 1.00 68.19 80 LYS A C 1
ATOM 615 O O . LYS A 1 80 ? 1.636 -8.486 -6.004 1.00 68.19 80 LYS A O 1
ATOM 620 N N . ASN A 1 81 ? 0.880 -9.983 -4.475 1.00 70.94 81 ASN A N 1
ATOM 621 C CA . ASN A 1 81 ? 1.947 -9.923 -3.469 1.00 70.94 81 ASN A CA 1
ATOM 622 C C . ASN A 1 81 ? 1.911 -8.688 -2.565 1.00 70.94 81 ASN A C 1
ATOM 624 O O . ASN A 1 81 ? 2.758 -8.578 -1.694 1.00 70.94 81 ASN A O 1
ATOM 628 N N . TRP A 1 82 ? 0.937 -7.794 -2.715 1.00 79.19 82 TRP A N 1
ATOM 629 C CA . TRP A 1 82 ? 0.787 -6.668 -1.803 1.00 79.19 82 TRP A CA 1
ATOM 630 C C . TRP A 1 82 ? -0.134 -7.028 -0.642 1.00 79.19 82 TRP A C 1
ATOM 632 O O . TRP A 1 82 ? -0.936 -7.971 -0.696 1.00 79.19 82 TRP A O 1
ATOM 642 N N . GLN A 1 83 ? 0.025 -6.293 0.450 1.00 79.31 83 GLN A N 1
ATOM 643 C CA . GLN A 1 83 ? -0.557 -6.641 1.733 1.00 79.31 83 GLN A CA 1
ATOM 644 C C . GLN A 1 83 ? -0.970 -5.393 2.484 1.00 79.31 83 GLN A C 1
ATOM 646 O O . GLN A 1 83 ? -0.251 -4.398 2.490 1.00 79.31 83 GLN A O 1
ATOM 651 N N . ILE A 1 84 ? -2.119 -5.475 3.150 1.00 82.75 84 ILE A N 1
ATOM 652 C CA . ILE A 1 84 ? -2.596 -4.405 4.021 1.00 82.75 84 ILE A CA 1
ATOM 653 C C . ILE A 1 84 ? -2.067 -4.669 5.429 1.00 82.75 84 ILE A C 1
ATOM 655 O O . ILE A 1 84 ? -2.324 -5.731 6.010 1.00 82.75 84 ILE A O 1
ATOM 659 N N . VAL A 1 85 ? -1.357 -3.688 5.977 1.00 82.94 85 VAL A N 1
ATOM 660 C CA . VAL A 1 85 ? -0.772 -3.726 7.318 1.00 82.94 85 VAL A CA 1
ATOM 661 C C . VAL A 1 85 ? -1.239 -2.500 8.095 1.00 82.94 85 VAL A C 1
ATOM 663 O O . VAL A 1 85 ? -1.241 -1.387 7.575 1.00 82.94 85 VAL A O 1
ATOM 666 N N . SER A 1 86 ? -1.648 -2.694 9.347 1.00 82.94 86 SER A N 1
ATOM 667 C CA . SER A 1 86 ? -1.991 -1.601 10.260 1.00 82.94 86 SER A CA 1
ATOM 668 C C . SER A 1 86 ? -0.862 -1.373 11.258 1.00 82.94 86 SER A C 1
ATOM 670 O O . SER A 1 86 ? -0.463 -2.309 11.955 1.00 82.94 86 SER A O 1
ATOM 672 N N . PHE A 1 87 ? -0.403 -0.131 11.380 1.00 83.94 87 PHE A N 1
ATOM 673 C CA . PHE A 1 87 ? 0.578 0.280 12.379 1.00 83.94 87 PHE A CA 1
ATOM 674 C C . PHE A 1 87 ? -0.063 1.167 13.445 1.00 83.94 87 PHE A C 1
ATOM 676 O O . PHE A 1 87 ? -1.028 1.894 13.200 1.00 83.94 87 PHE A O 1
ATOM 683 N N . TYR A 1 88 ? 0.496 1.103 14.647 1.00 82.25 88 TYR A N 1
ATOM 684 C CA . TYR A 1 88 ? 0.012 1.809 15.824 1.00 82.25 88 TYR A CA 1
ATOM 685 C C . TYR A 1 88 ? 1.185 2.397 16.604 1.00 82.25 88 TYR A C 1
ATOM 687 O O . TYR A 1 88 ? 2.302 1.887 16.539 1.00 82.25 88 TYR A O 1
ATOM 695 N N . GLN A 1 89 ? 0.906 3.490 17.318 1.00 70.19 89 GLN A N 1
ATOM 696 C CA . GLN A 1 89 ? 1.878 4.439 17.870 1.00 70.19 89 GLN A CA 1
ATOM 697 C C . GLN A 1 89 ? 3.027 3.817 18.692 1.00 70.19 89 GLN A C 1
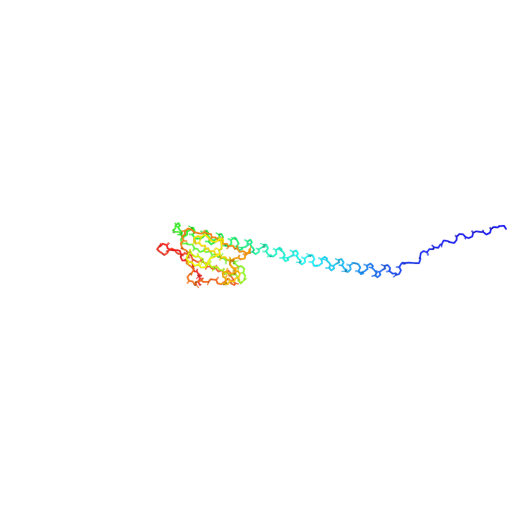ATOM 699 O O . GLN A 1 89 ? 4.099 4.416 18.755 1.00 70.19 89 GLN A O 1
ATOM 704 N N . ASP A 1 90 ? 2.832 2.629 19.271 1.00 68.31 90 ASP A N 1
ATOM 705 C CA . ASP A 1 90 ? 3.778 1.988 20.195 1.00 68.31 90 ASP A CA 1
ATOM 706 C C . ASP A 1 90 ? 4.630 0.866 19.567 1.00 68.31 90 ASP A C 1
ATOM 708 O O . ASP A 1 90 ? 5.413 0.224 20.267 1.00 68.31 90 ASP A O 1
ATOM 712 N N . TYR A 1 91 ? 4.475 0.592 18.267 1.00 66.06 91 TYR A N 1
ATOM 713 C CA . TYR A 1 91 ? 5.171 -0.494 17.565 1.00 66.06 91 TYR A CA 1
ATOM 714 C C . TYR A 1 91 ? 5.977 0.037 16.376 1.00 66.06 91 TYR A C 1
ATOM 716 O O . TYR A 1 91 ? 5.748 1.152 15.913 1.00 66.06 91 TYR A O 1
ATOM 724 N N . TYR A 1 92 ? 6.944 -0.763 15.901 1.00 72.88 92 TYR A N 1
ATOM 725 C CA . TYR A 1 92 ? 7.756 -0.462 14.714 1.00 72.88 92 TYR A CA 1
ATOM 726 C C . TYR A 1 92 ? 6.846 -0.005 13.567 1.00 72.88 92 TYR A C 1
ATOM 728 O O . TYR A 1 92 ? 6.051 -0.797 13.061 1.00 72.88 92 TYR A O 1
ATOM 736 N N . LYS A 1 93 ? 6.947 1.273 13.198 1.00 76.50 93 LYS A N 1
ATOM 737 C CA . LYS A 1 93 ? 6.122 1.909 12.172 1.00 76.50 93 LYS A CA 1
ATOM 738 C C . LYS A 1 93 ? 7.012 2.687 11.202 1.00 76.50 93 LYS A C 1
ATOM 740 O O . LYS A 1 93 ? 8.035 3.215 11.643 1.00 76.50 93 LYS A O 1
ATOM 745 N N . PRO A 1 94 ? 6.600 2.823 9.935 1.00 78.44 94 PRO A N 1
ATOM 746 C CA . PRO A 1 94 ? 7.301 3.668 8.981 1.00 78.44 94 PRO A CA 1
ATOM 747 C C . PRO A 1 94 ? 7.342 5.130 9.431 1.00 78.44 94 PRO A C 1
ATOM 749 O O . PRO A 1 94 ? 6.402 5.617 10.066 1.00 78.44 94 PRO A O 1
ATOM 752 N N . VAL A 1 95 ? 8.383 5.866 9.030 1.00 79.75 95 VAL A N 1
ATOM 753 C CA . VAL A 1 95 ? 8.530 7.310 9.317 1.00 79.75 95 VAL A CA 1
ATOM 754 C C . VAL A 1 95 ? 7.318 8.124 8.842 1.00 79.75 95 VAL A C 1
ATOM 756 O O . VAL A 1 95 ? 6.910 9.079 9.499 1.00 79.75 95 VAL A O 1
ATOM 759 N N . GLN A 1 96 ? 6.719 7.709 7.726 1.00 77.31 96 GLN A N 1
ATOM 760 C CA . GLN A 1 96 ? 5.542 8.322 7.107 1.00 77.31 96 GLN A CA 1
ATOM 761 C C . GLN A 1 96 ? 4.223 8.105 7.872 1.00 77.31 96 GLN A C 1
ATOM 763 O O . GLN A 1 96 ? 3.227 8.741 7.553 1.00 77.31 96 GLN A O 1
ATOM 768 N N . CYS A 1 97 ? 4.207 7.238 8.887 1.00 80.06 97 CYS A N 1
ATOM 769 C CA . CYS A 1 97 ? 3.018 6.917 9.670 1.00 80.06 97 CYS A CA 1
ATOM 770 C C . CYS A 1 97 ? 2.918 7.783 10.936 1.00 80.06 97 CYS A C 1
ATOM 772 O O . CYS A 1 97 ? 3.837 7.816 11.764 1.00 80.06 97 CYS A O 1
ATOM 774 N N . GLY A 1 98 ? 1.773 8.438 11.135 1.00 81.00 98 GLY A N 1
ATOM 775 C CA . GLY A 1 98 ? 1.440 9.260 12.297 1.00 81.00 98 GLY A CA 1
ATOM 776 C C . GLY A 1 98 ? 1.141 8.448 13.565 1.00 81.00 98 GLY A C 1
ATOM 777 O O . GLY A 1 98 ? 2.025 7.817 14.142 1.00 81.00 98 GLY A O 1
ATOM 778 N N . LYS A 1 99 ? -0.089 8.512 14.090 1.00 82.06 99 LYS A N 1
ATOM 779 C CA . LYS A 1 99 ? -0.474 7.761 15.308 1.00 82.06 99 LYS A CA 1
ATOM 780 C C . LYS A 1 99 ? -0.996 6.362 15.005 1.00 82.06 99 LYS A C 1
ATOM 782 O O . LYS A 1 99 ? -0.566 5.398 15.634 1.00 82.06 99 LYS A O 1
ATOM 787 N N . TYR A 1 100 ? -1.913 6.269 14.056 1.00 84.38 100 TYR A N 1
ATOM 788 C CA . TYR A 1 100 ? -2.450 5.019 13.546 1.00 84.38 100 TYR A CA 1
ATOM 789 C C . TYR A 1 100 ? -2.461 5.142 12.036 1.00 84.38 100 TYR A C 1
ATOM 791 O O . TYR A 1 100 ? -2.907 6.166 11.528 1.00 84.38 100 TYR A O 1
ATOM 799 N N . CYS A 1 101 ? -1.978 4.141 11.320 1.00 83.62 101 CYS A N 1
ATOM 800 C CA . CYS A 1 101 ? -2.040 4.164 9.867 1.00 83.62 101 CYS A CA 1
ATOM 801 C C . CYS A 1 101 ? -2.310 2.777 9.307 1.00 83.62 101 CYS A C 1
ATOM 803 O O . CYS A 1 101 ? -2.010 1.758 9.936 1.00 83.62 101 CYS A O 1
ATOM 805 N N . ILE A 1 102 ? -2.872 2.758 8.10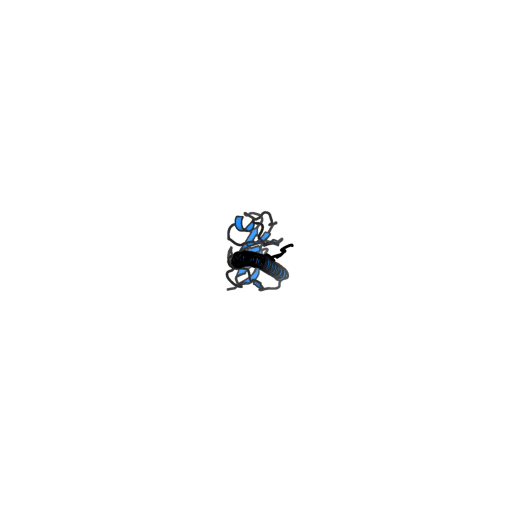7 1.00 84.81 102 ILE A N 1
ATOM 806 C CA . ILE A 1 102 ? -2.946 1.569 7.269 1.00 84.81 102 ILE A CA 1
ATOM 807 C C . ILE A 1 102 ? -2.030 1.808 6.085 1.00 84.81 102 ILE A C 1
ATOM 809 O O . ILE A 1 102 ? -2.174 2.821 5.407 1.00 84.81 102 ILE A O 1
ATOM 813 N N . CYS A 1 103 ? -1.127 0.872 5.831 1.00 84.06 103 CYS A N 1
ATOM 814 C CA . CYS A 1 103 ? -0.252 0.893 4.672 1.00 84.06 103 CYS A CA 1
ATOM 815 C C . CYS A 1 103 ? -0.519 -0.320 3.788 1.00 84.06 103 CYS A C 1
ATOM 817 O O . CYS A 1 103 ? -0.879 -1.396 4.278 1.00 84.06 103 CYS A O 1
ATOM 819 N N . ILE A 1 104 ? -0.321 -0.136 2.487 1.00 84.19 104 ILE A N 1
ATOM 820 C CA . ILE A 1 104 ? -0.303 -1.220 1.512 1.00 84.19 104 ILE A CA 1
ATOM 821 C C . ILE A 1 104 ? 1.145 -1.405 1.059 1.00 84.19 104 ILE A C 1
ATOM 823 O O . ILE A 1 104 ? 1.693 -0.536 0.384 1.00 84.19 104 ILE A O 1
ATOM 827 N N . CYS A 1 105 ? 1.750 -2.524 1.461 1.00 82.62 105 CYS A N 1
ATOM 828 C CA . CYS A 1 105 ? 3.173 -2.814 1.263 1.00 82.62 105 CYS A CA 1
ATOM 829 C C . CYS A 1 105 ? 3.357 -4.055 0.378 1.00 82.62 105 CYS A C 1
ATOM 831 O O . CYS A 1 105 ? 2.505 -4.947 0.364 1.00 82.62 105 CYS A O 1
ATOM 833 N N . GLN A 1 106 ? 4.474 -4.138 -0.350 1.00 78.31 106 GLN A N 1
ATOM 834 C CA . GLN A 1 106 ? 4.798 -5.291 -1.211 1.00 78.31 106 GLN A CA 1
ATOM 835 C C . GLN A 1 106 ? 5.225 -6.552 -0.435 1.00 78.31 106 GLN A C 1
ATOM 837 O O . GLN A 1 106 ? 5.323 -7.627 -1.022 1.00 78.31 106 GLN A O 1
ATOM 842 N N . ASP A 1 107 ? 5.525 -6.435 0.859 1.00 74.31 107 ASP A N 1
ATOM 843 C CA . ASP A 1 107 ? 5.942 -7.550 1.712 1.00 74.31 107 ASP A CA 1
ATOM 844 C C . ASP A 1 107 ? 5.582 -7.287 3.188 1.00 74.31 107 ASP A C 1
ATOM 846 O O . ASP A 1 107 ? 5.204 -6.183 3.575 1.00 74.31 107 ASP A O 1
ATOM 850 N N . PHE A 1 108 ? 5.729 -8.316 4.026 1.00 66.06 108 PHE A N 1
ATOM 851 C CA . PHE A 1 108 ? 5.451 -8.319 5.462 1.00 66.06 108 PHE A CA 1
ATOM 852 C C . PHE A 1 108 ? 6.466 -7.558 6.326 1.00 66.06 108 PHE A C 1
ATOM 854 O O . PHE A 1 108 ? 6.288 -7.497 7.549 1.00 66.06 108 PHE A O 1
ATOM 861 N N . SER A 1 109 ? 7.564 -7.080 5.748 1.00 67.62 109 SER A N 1
ATOM 862 C CA . SER A 1 109 ? 8.630 -6.394 6.477 1.00 67.62 109 SER A CA 1
ATOM 863 C C . SER A 1 109 ? 8.282 -4.918 6.686 1.00 67.62 109 SER A C 1
ATOM 865 O O . SER A 1 109 ? 7.762 -4.268 5.788 1.00 67.62 109 SER A O 1
ATOM 867 N N . ILE A 1 110 ? 8.601 -4.357 7.859 1.00 69.62 110 ILE A N 1
ATOM 868 C CA . ILE A 1 110 ? 8.532 -2.896 8.060 1.00 69.62 110 ILE A CA 1
ATOM 869 C C . ILE A 1 110 ? 9.501 -2.186 7.105 1.00 69.62 110 ILE A C 1
ATOM 871 O O . ILE A 1 110 ? 9.160 -1.138 6.578 1.00 69.62 110 ILE A O 1
ATOM 875 N N . ASP A 1 111 ? 10.647 -2.808 6.810 1.00 74.69 111 ASP A N 1
ATOM 876 C CA . ASP A 1 111 ? 11.594 -2.348 5.782 1.00 74.69 111 ASP A CA 1
ATOM 877 C C . ASP A 1 111 ? 10.995 -2.403 4.366 1.00 74.69 111 ASP A C 1
ATOM 879 O O . ASP A 1 111 ? 11.473 -1.725 3.459 1.00 74.69 111 ASP A O 1
ATOM 883 N N . SER A 1 112 ? 9.988 -3.274 4.194 1.00 71.56 112 SER A N 1
ATOM 884 C CA . SER A 1 112 ? 8.953 -3.233 3.160 1.00 71.56 112 SER A CA 1
ATOM 885 C C . SER A 1 112 ? 8.428 -1.817 3.058 1.00 71.56 112 SER A C 1
ATOM 887 O O . SER A 1 112 ? 8.879 -1.130 2.153 1.00 71.56 112 SER A O 1
ATOM 889 N N . CYS A 1 113 ? 7.635 -1.470 4.091 1.00 74.62 113 CYS A N 1
ATOM 890 C CA . CYS A 1 113 ? 6.826 -0.267 4.383 1.00 74.62 113 CYS A CA 1
ATOM 891 C C . CYS A 1 113 ? 7.560 1.082 4.554 1.00 74.62 113 CYS A C 1
ATOM 893 O O . CYS A 1 113 ? 6.908 2.120 4.732 1.00 74.62 113 CYS A O 1
ATOM 895 N N . GLU A 1 114 ? 8.893 1.090 4.539 1.00 74.31 114 GLU A N 1
ATOM 896 C CA . GLU A 1 114 ? 9.720 2.303 4.603 1.00 74.31 114 GLU A CA 1
ATOM 897 C C . GLU A 1 114 ? 10.262 2.757 3.243 1.00 74.31 114 GLU A C 1
ATOM 899 O O . GLU A 1 114 ? 10.863 3.833 3.161 1.00 74.31 114 GLU A O 1
ATOM 904 N N . LYS A 1 115 ? 10.091 1.968 2.178 1.00 69.81 115 LYS A N 1
ATOM 905 C CA . LYS A 1 115 ? 10.647 2.315 0.866 1.00 69.81 115 LYS A CA 1
ATOM 906 C C . LYS A 1 115 ? 9.732 3.303 0.146 1.00 69.81 115 LYS A C 1
ATOM 908 O O . LYS A 1 115 ? 8.533 3.369 0.377 1.00 69.81 115 LYS A O 1
ATOM 913 N N . GLU A 1 116 ? 10.309 4.079 -0.769 1.00 56.94 116 GLU A N 1
ATOM 914 C CA . GLU A 1 116 ? 9.636 5.188 -1.474 1.00 56.94 116 GLU A CA 1
ATOM 915 C C . GLU A 1 116 ? 8.429 4.777 -2.358 1.00 56.94 116 GLU A C 1
ATOM 917 O O . GLU A 1 116 ? 7.794 5.643 -2.951 1.00 56.94 116 GLU A O 1
ATOM 922 N N . GLU A 1 117 ? 8.082 3.488 -2.455 1.00 58.28 117 GLU A N 1
ATOM 923 C CA . GLU A 1 117 ? 7.035 2.955 -3.348 1.00 58.28 117 GLU A CA 1
ATOM 924 C C . GLU A 1 117 ? 5.725 2.585 -2.626 1.00 58.28 117 GLU A C 1
ATOM 926 O O . GLU A 1 117 ? 5.033 1.645 -3.029 1.00 58.28 117 GLU A O 1
ATOM 931 N N . GLU A 1 118 ? 5.390 3.264 -1.525 1.00 68.50 118 GLU A N 1
ATOM 932 C CA . GLU A 1 118 ? 4.354 2.775 -0.608 1.00 68.50 118 GLU A CA 1
ATOM 933 C C . GLU A 1 118 ? 3.342 3.818 -0.159 1.00 68.50 118 GLU A C 1
ATOM 935 O O . GLU A 1 118 ? 3.628 5.008 -0.032 1.00 68.50 118 GLU A O 1
ATOM 940 N N . TYR A 1 119 ? 2.127 3.328 0.090 1.00 80.62 119 TYR A N 1
ATOM 941 C CA . TYR A 1 119 ? 0.937 4.146 0.276 1.00 80.62 119 TYR A CA 1
ATOM 942 C C . TYR A 1 119 ? 0.355 3.884 1.656 1.00 80.62 119 TYR A C 1
ATOM 944 O O . TYR A 1 119 ? -0.193 2.812 1.924 1.00 80.62 119 TYR A O 1
ATOM 952 N N . CYS A 1 120 ? 0.489 4.879 2.529 1.00 82.50 120 CYS A N 1
ATOM 953 C CA . CYS A 1 120 ? -0.029 4.863 3.889 1.00 82.50 120 CYS A CA 1
ATOM 954 C C . CYS A 1 120 ? -1.121 5.923 4.063 1.00 82.50 120 CYS A C 1
ATOM 956 O O . CYS A 1 120 ? -0.968 7.070 3.647 1.00 82.50 120 CYS A O 1
ATOM 958 N N . ALA A 1 121 ? -2.215 5.545 4.718 1.00 85.00 121 ALA A N 1
ATOM 959 C CA . ALA A 1 121 ? -3.274 6.447 5.143 1.00 85.00 121 ALA A CA 1
ATOM 960 C C . ALA A 1 121 ? -3.235 6.572 6.662 1.00 85.00 121 ALA A C 1
ATOM 962 O O . ALA A 1 121 ? -3.303 5.568 7.373 1.00 85.00 121 ALA A O 1
ATOM 963 N N . ASP A 1 122 ? -3.155 7.808 7.148 1.00 85.31 122 ASP A N 1
ATOM 964 C CA . ASP A 1 122 ? -3.199 8.114 8.573 1.00 85.31 122 ASP A CA 1
ATOM 965 C C . ASP A 1 122 ? -4.633 8.201 9.098 1.00 85.31 122 ASP A C 1
ATOM 967 O O . ASP A 1 122 ? -5.552 8.726 8.463 1.00 85.31 122 ASP A O 1
ATOM 971 N N . PHE A 1 123 ? -4.797 7.741 10.331 1.00 82.56 123 PHE A N 1
ATOM 972 C CA . PHE A 1 123 ? -6.044 7.732 11.069 1.00 82.56 123 PHE A CA 1
ATOM 973 C C . PHE A 1 123 ? -5.830 8.245 12.496 1.00 82.56 123 PHE A C 1
ATOM 975 O O . PHE A 1 123 ? -4.785 8.077 13.125 1.00 82.56 123 PHE A O 1
ATOM 982 N N . ASN A 1 124 ? -6.874 8.875 13.031 1.00 81.62 124 ASN A N 1
ATOM 983 C CA . ASN A 1 124 ? -6.880 9.400 14.399 1.00 81.62 124 ASN A CA 1
ATOM 984 C C . ASN A 1 124 ? -7.312 8.352 15.436 1.00 81.62 124 ASN A C 1
ATOM 986 O O . ASN A 1 124 ? -7.233 8.607 16.635 1.00 81.62 124 ASN A O 1
ATOM 990 N N . GLU A 1 125 ? -7.792 7.197 14.981 1.00 80.44 125 GLU A N 1
ATOM 991 C CA . GLU A 1 125 ? -8.389 6.142 15.798 1.00 80.44 125 GLU A CA 1
ATOM 992 C C . GLU A 1 125 ? -7.663 4.823 15.541 1.00 80.44 125 GLU A C 1
ATOM 994 O O . GLU A 1 125 ? -7.135 4.596 14.450 1.00 80.44 125 GLU A O 1
ATOM 999 N N . LYS A 1 126 ? -7.631 3.954 16.555 1.00 81.00 126 LYS A N 1
ATOM 1000 C CA . LYS A 1 126 ? -6.948 2.667 16.460 1.00 81.00 126 LYS A CA 1
ATOM 1001 C C . LYS A 1 126 ? -7.704 1.745 15.509 1.00 81.00 126 LYS A C 1
ATOM 1003 O O . LYS A 1 126 ? -8.894 1.479 15.701 1.00 81.00 126 LYS A O 1
ATOM 1008 N N . ILE A 1 127 ? -6.986 1.244 14.509 1.00 77.00 127 ILE A N 1
ATOM 1009 C CA . ILE A 1 127 ? -7.497 0.266 13.554 1.00 77.00 127 ILE A CA 1
ATOM 1010 C C . ILE A 1 127 ? -6.731 -1.034 13.741 1.00 77.00 127 ILE A C 1
ATOM 1012 O O . ILE A 1 127 ? -5.501 -1.043 13.744 1.00 77.00 127 ILE A O 1
ATOM 1016 N N . VAL A 1 128 ? -7.472 -2.121 13.913 1.00 78.06 128 VAL A N 1
ATOM 1017 C CA . VAL A 1 128 ? -6.933 -3.460 14.117 1.00 78.06 128 VAL A CA 1
ATOM 1018 C C . VAL A 1 128 ? -7.354 -4.332 12.946 1.00 78.06 128 VAL A C 1
ATOM 1020 O O . VAL A 1 128 ? -8.540 -4.521 12.680 1.00 78.06 128 VAL A O 1
ATOM 1023 N N . ILE A 1 129 ? -6.375 -4.889 12.243 1.00 77.56 129 ILE A N 1
ATOM 1024 C CA . ILE A 1 129 ? -6.629 -5.915 11.235 1.00 77.56 129 ILE A CA 1
ATOM 1025 C C . ILE A 1 129 ? -6.670 -7.263 11.951 1.00 77.56 129 ILE A C 1
ATOM 1027 O O . ILE A 1 129 ? -5.668 -7.695 12.518 1.00 77.56 129 ILE A O 1
ATOM 1031 N N . ARG A 1 130 ? -7.835 -7.921 11.963 1.00 70.31 130 ARG A N 1
ATOM 1032 C CA . ARG A 1 130 ? -8.085 -9.078 12.845 1.00 70.31 130 ARG A CA 1
ATOM 1033 C C . ARG A 1 130 ? -7.225 -10.301 12.518 1.00 70.31 130 ARG A C 1
ATOM 1035 O O . ARG A 1 130 ? -6.811 -11.017 13.422 1.00 70.31 130 ARG A O 1
ATOM 1042 N N . ASP A 1 131 ? -6.900 -10.491 11.243 1.00 65.38 131 ASP A N 1
ATOM 1043 C CA . ASP A 1 131 ? -5.989 -11.549 10.786 1.00 65.38 131 ASP A CA 1
ATOM 1044 C C . ASP A 1 131 ? -4.506 -11.151 10.932 1.00 65.38 131 ASP A C 1
ATOM 1046 O O . ASP A 1 131 ? -3.609 -11.866 10.486 1.00 65.38 131 ASP A O 1
ATOM 1050 N N . GLY A 1 132 ? -4.230 -9.976 11.514 1.00 59.38 132 GLY A N 1
ATOM 1051 C CA . GLY A 1 132 ? -2.920 -9.326 11.610 1.00 59.38 132 GLY A CA 1
ATOM 1052 C C . GLY A 1 132 ? -2.382 -8.833 10.264 1.00 59.38 132 GLY A C 1
ATOM 1053 O O . GLY A 1 132 ? -1.712 -7.807 10.200 1.00 59.38 132 GLY A O 1
ATOM 1054 N N . LYS A 1 133 ? -2.683 -9.572 9.196 1.00 64.56 133 LYS A N 1
ATOM 1055 C CA . LYS A 1 133 ? -2.105 -9.485 7.863 1.00 64.56 133 LYS A CA 1
ATOM 1056 C C . LYS A 1 133 ? -3.124 -9.987 6.848 1.00 64.56 133 LYS A C 1
ATOM 1058 O O . LYS A 1 133 ? -3.528 -11.147 6.904 1.00 64.56 133 LYS A O 1
ATOM 1063 N N . ILE A 1 134 ? -3.506 -9.145 5.893 1.00 66.88 134 ILE A N 1
ATOM 1064 C CA . ILE A 1 134 ? -4.361 -9.571 4.782 1.00 66.88 134 ILE A CA 1
ATOM 1065 C C . ILE A 1 134 ? -3.502 -9.612 3.521 1.00 66.88 134 ILE A C 1
ATOM 1067 O O . ILE A 1 134 ? -3.179 -8.576 2.946 1.00 66.88 134 ILE A O 1
ATOM 1071 N N . GLY A 1 135 ? -3.112 -10.827 3.123 1.00 59.94 135 GLY A N 1
ATOM 1072 C CA . GLY A 1 135 ? -2.465 -11.079 1.838 1.00 59.94 135 GLY A CA 1
ATOM 1073 C C . GLY A 1 135 ? -3.479 -10.998 0.700 1.00 59.94 135 GLY A C 1
ATOM 1074 O O . GLY A 1 135 ? -4.537 -11.636 0.767 1.00 59.94 135 GLY A O 1
ATOM 1075 N N . ILE A 1 136 ? -3.169 -10.206 -0.327 1.00 61.25 136 ILE A N 1
ATOM 1076 C CA . ILE A 1 136 ? -4.095 -9.915 -1.423 1.00 61.25 136 ILE A CA 1
ATOM 1077 C C . ILE A 1 136 ? -3.557 -10.526 -2.710 1.00 61.25 136 ILE A C 1
ATOM 1079 O O . ILE A 1 136 ? -2.715 -9.971 -3.405 1.00 61.25 136 ILE A O 1
ATOM 1083 N N . ASP A 1 137 ? -4.053 -11.720 -3.023 1.00 55.78 137 ASP A N 1
ATOM 1084 C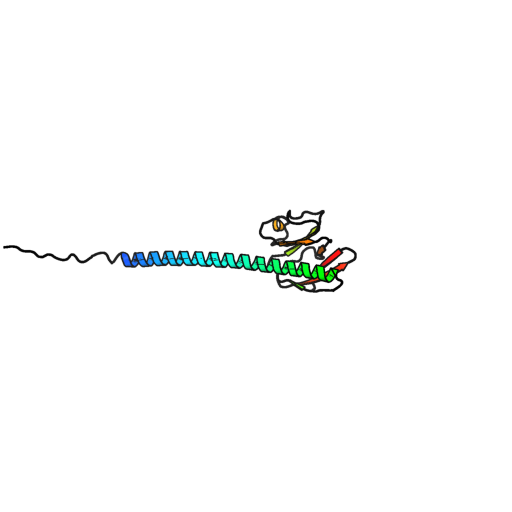 CA . ASP A 1 137 ? -3.768 -12.393 -4.295 1.00 55.78 137 ASP A CA 1
ATOM 1085 C C . ASP A 1 137 ? -4.852 -12.140 -5.360 1.00 55.78 137 ASP A C 1
ATOM 1087 O O . ASP A 1 137 ? -4.645 -12.432 -6.544 1.00 55.78 137 ASP A O 1
ATOM 1091 N N . LYS A 1 138 ? -6.025 -11.637 -4.940 1.00 63.38 138 LYS A N 1
ATOM 1092 C CA . LYS A 1 138 ? -7.235 -11.357 -5.741 1.00 63.38 138 LYS A CA 1
ATOM 1093 C C . LYS A 1 138 ? -8.082 -10.274 -5.062 1.00 63.38 138 LYS A C 1
ATOM 1095 O O . LYS A 1 138 ? -7.847 -9.983 -3.896 1.00 63.38 138 LYS A O 1
ATOM 1100 N N . THR A 1 139 ? -9.111 -9.770 -5.751 1.00 68.38 139 THR A N 1
ATOM 1101 C CA . THR A 1 139 ? -10.150 -8.917 -5.153 1.00 68.38 139 THR A CA 1
ATOM 1102 C C . THR A 1 139 ? -10.697 -9.552 -3.876 1.00 68.38 139 THR A C 1
ATOM 1104 O O . THR A 1 139 ? -11.129 -10.708 -3.890 1.00 68.38 139 THR A O 1
ATOM 1107 N N . ILE A 1 140 ? -10.661 -8.801 -2.780 1.00 71.88 140 ILE A N 1
ATOM 1108 C CA . ILE A 1 140 ? -11.152 -9.234 -1.472 1.00 71.88 140 ILE A CA 1
ATOM 1109 C C . ILE A 1 140 ? -12.277 -8.319 -1.005 1.00 71.88 140 ILE A C 1
ATOM 1111 O O . ILE A 1 140 ? -12.215 -7.105 -1.174 1.00 71.88 140 ILE A O 1
ATOM 1115 N N . GLU A 1 141 ? -13.304 -8.906 -0.397 1.00 74.75 141 GLU A N 1
ATOM 1116 C CA . GLU A 1 141 ? -14.335 -8.139 0.290 1.00 74.75 141 GLU A CA 1
ATOM 1117 C C . GLU A 1 141 ? -13.843 -7.846 1.711 1.00 74.75 141 GLU A C 1
ATOM 1119 O O . GLU A 1 141 ? -13.612 -8.760 2.507 1.00 74.75 141 GLU A O 1
ATOM 1124 N N . LEU A 1 142 ? -13.643 -6.570 2.024 1.00 79.12 142 LEU A N 1
ATOM 1125 C CA . LEU A 1 142 ? -13.313 -6.129 3.372 1.00 79.12 142 LEU A CA 1
ATOM 1126 C C . LEU A 1 142 ? -14.579 -5.679 4.081 1.00 79.12 142 LEU A C 1
ATOM 1128 O O . LEU A 1 142 ? -15.402 -4.944 3.528 1.00 79.12 142 LEU A O 1
ATOM 1132 N N . LYS A 1 143 ? -14.705 -6.099 5.338 1.00 79.81 143 LYS A N 1
ATOM 1133 C CA . LYS A 1 143 ? -15.721 -5.597 6.252 1.00 79.81 143 LYS A CA 1
ATOM 1134 C C . LYS A 1 143 ? -15.030 -4.878 7.398 1.00 79.81 143 LYS A C 1
ATOM 1136 O O . LYS A 1 143 ? -14.069 -5.387 7.972 1.00 79.81 143 LYS A O 1
ATOM 1141 N N . ALA A 1 144 ? -15.539 -3.698 7.721 1.00 80.62 144 ALA A N 1
ATOM 1142 C CA . ALA A 1 144 ? -15.115 -2.934 8.880 1.00 80.62 144 ALA A CA 1
ATOM 1143 C C . ALA A 1 144 ? -16.259 -2.899 9.896 1.00 80.62 144 ALA A C 1
ATOM 1145 O O . ALA A 1 144 ? -17.423 -2.746 9.526 1.00 80.62 144 ALA A O 1
ATOM 1146 N N . VAL A 1 145 ? -15.935 -3.081 11.172 1.00 80.94 145 VAL A N 1
ATOM 1147 C CA . VAL A 1 145 ? -16.898 -3.022 12.277 1.00 80.94 145 VAL A CA 1
ATOM 1148 C C . VAL A 1 145 ? -16.282 -2.223 13.413 1.00 80.94 145 VAL A C 1
ATOM 1150 O O . VAL A 1 145 ? -15.103 -2.376 13.725 1.00 80.94 145 VAL A O 1
ATOM 1153 N N . LYS A 1 146 ? -17.085 -1.375 14.054 1.00 79.62 146 LYS A N 1
ATOM 1154 C CA . LYS A 1 146 ? -16.676 -0.680 15.272 1.00 79.62 146 LYS A CA 1
ATOM 1155 C C . LYS A 1 146 ? -16.930 -1.572 16.488 1.00 79.62 146 LYS A C 1
ATOM 1157 O O . LYS A 1 146 ? -18.075 -1.946 16.742 1.00 79.62 146 LYS A O 1
ATOM 1162 N N . ILE A 1 147 ? -15.885 -1.890 17.250 1.00 79.19 147 ILE A N 1
ATOM 1163 C CA . ILE A 1 147 ? -15.971 -2.664 18.494 1.00 79.19 147 ILE A CA 1
ATOM 1164 C C . ILE A 1 147 ? -15.451 -1.790 19.638 1.00 79.19 147 ILE A C 1
ATOM 1166 O O . ILE A 1 147 ? -14.251 -1.599 19.813 1.00 79.19 147 ILE A O 1
ATOM 1170 N N . GLY A 1 148 ? -16.373 -1.222 20.419 1.00 81.31 148 GLY A N 1
ATOM 1171 C CA . GLY A 1 148 ? -16.025 -0.267 21.474 1.00 81.31 148 GLY A CA 1
ATOM 1172 C C . GLY A 1 148 ? -15.421 1.021 20.900 1.00 81.31 148 GLY A C 1
ATOM 1173 O O . GLY A 1 148 ? -16.094 1.746 20.163 1.00 81.31 148 GLY A O 1
ATOM 1174 N N . GLU A 1 149 ? -14.165 1.301 21.253 1.00 77.38 149 GLU A N 1
ATOM 1175 C CA . GLU A 1 149 ? -13.392 2.457 20.765 1.00 77.38 149 GLU A CA 1
ATOM 1176 C C . GLU A 1 149 ? -12.474 2.123 19.573 1.00 77.38 149 GLU A C 1
ATOM 1178 O O . GLU A 1 149 ? -11.834 3.021 19.027 1.00 77.38 149 GLU A O 1
ATOM 1183 N N . GLU A 1 150 ? -12.424 0.859 19.139 1.00 78.62 150 GLU A N 1
ATOM 1184 C CA . GLU A 1 150 ? -11.534 0.387 18.072 1.00 78.62 150 GLU A CA 1
ATOM 1185 C C . GLU A 1 150 ? -12.317 0.024 16.800 1.00 78.62 150 GLU A C 1
ATOM 1187 O O . GLU A 1 150 ? -13.488 -0.371 16.849 1.00 78.62 150 GLU A O 1
ATOM 1192 N N . PHE A 1 151 ? -11.663 0.153 15.643 1.00 77.81 151 PHE A N 1
ATOM 1193 C CA . PHE A 1 151 ? -12.190 -0.326 14.365 1.00 77.81 151 PHE A CA 1
ATOM 1194 C C . PHE A 1 151 ? -11.488 -1.619 13.979 1.00 77.81 151 PHE A C 1
ATOM 1196 O O . PHE A 1 151 ? -10.269 -1.642 13.816 1.00 77.81 151 PHE A O 1
ATOM 1203 N N . GLU A 1 152 ? -12.256 -2.686 13.798 1.00 79.81 152 GLU A N 1
ATOM 1204 C CA . GLU A 1 152 ? -11.735 -3.953 13.305 1.00 79.81 152 GLU A CA 1
ATOM 1205 C C . GLU A 1 152 ? -12.027 -4.096 11.814 1.00 79.81 152 GLU A C 1
ATOM 1207 O O . GLU A 1 152 ? -13.183 -4.021 11.389 1.00 79.81 152 GLU A O 1
ATOM 1212 N N . VAL A 1 153 ? -10.976 -4.328 11.027 1.00 79.19 153 VAL A N 1
ATOM 1213 C CA . VAL A 1 153 ? -11.070 -4.652 9.600 1.00 79.19 153 VAL A CA 1
ATOM 1214 C C . VAL A 1 153 ? -10.690 -6.115 9.414 1.00 79.19 153 VAL A C 1
ATOM 1216 O O . VAL A 1 153 ? -9.655 -6.573 9.903 1.00 79.19 153 VAL A O 1
ATOM 1219 N N . TYR A 1 154 ? -11.533 -6.868 8.719 1.00 79.94 154 TYR A N 1
ATOM 1220 C CA . TYR A 1 154 ? -11.285 -8.277 8.435 1.00 79.94 154 TYR A CA 1
ATOM 1221 C C . TYR A 1 154 ? -11.773 -8.652 7.043 1.00 79.94 154 TYR A C 1
ATOM 1223 O O . TYR A 1 154 ? -12.657 -8.013 6.459 1.00 79.94 154 TYR A O 1
ATOM 1231 N N . LYS A 1 155 ? -11.175 -9.716 6.511 1.00 78.62 155 LYS A N 1
ATOM 1232 C CA . LYS A 1 155 ? -11.590 -10.306 5.247 1.00 78.62 155 LYS A CA 1
ATOM 1233 C C . LYS A 1 155 ? -12.941 -10.993 5.443 1.00 78.62 155 LYS A C 1
ATOM 1235 O O . LYS A 1 155 ? -13.076 -11.866 6.299 1.00 78.62 155 LYS A O 1
ATOM 1240 N N . ASN A 1 156 ? -13.942 -10.596 4.664 1.00 71.88 156 ASN A N 1
ATOM 1241 C CA . ASN A 1 156 ? -15.203 -11.320 4.604 1.00 71.88 156 ASN A CA 1
ATOM 1242 C C . ASN A 1 156 ? -14.972 -12.579 3.750 1.00 71.88 156 ASN A C 1
ATOM 1244 O O . ASN A 1 156 ? -14.520 -12.473 2.607 1.00 71.88 156 ASN A O 1
ATOM 1248 N N . ALA A 1 157 ? -15.172 -13.752 4.352 1.00 59.25 157 ALA A N 1
ATOM 1249 C CA . ALA A 1 157 ? -14.984 -15.049 3.701 1.00 59.25 157 ALA A CA 1
ATOM 1250 C C . ALA A 1 157 ? -16.134 -15.382 2.742 1.00 59.25 157 ALA A C 1
ATOM 1252 O O . ALA A 1 157 ? -17.293 -15.034 3.071 1.00 59.25 157 ALA A O 1
#

Solvent-accessible surface area (backbone atoms only — not comparable to full-atom values): 9168 Å² total; per-residue (Å²): 135,81,88,82,85,85,76,82,86,75,87,88,74,67,80,66,52,59,65,52,49,54,53,52,51,51,52,52,52,51,52,51,50,53,51,53,51,54,50,55,54,53,54,56,50,54,54,51,52,55,46,46,50,52,40,51,51,51,53,53,48,44,54,53,38,34,72,74,71,38,85,45,72,48,77,39,67,49,60,72,63,25,31,48,40,58,38,46,71,90,51,94,61,36,90,90,48,66,54,13,26,44,31,49,21,70,47,95,45,65,76,42,53,60,45,97,90,57,55,68,47,74,40,96,55,55,57,42,47,75,74,65,57,49,78,25,80,50,75,39,43,39,34,50,46,75,57,92,86,34,37,38,37,39,77,57,128

Foldseek 3Di:
DDDDDPDDPDDDDCPVVVVVVVVVVVVVVVVVVVVVVVVVVVVVLVVLLVLQQVLQVVVVVCVVCQVVVHWDKDWRFHDAQKKKAKDAQPDLAAPPEDGIKIKIFSHPDNVRVNDPSIDIDYDPAAEAAPVNMDHPRGTFMWTWHDDPRYIYIYTDD

Mean predicted aligned error: 13.21 Å

Nearest PDB structures (foldseek):
  3hi2-assembly1_B  TM=6.316E-01  e=1.525E+00  Escherichia coli K-12
  5fh9-assembly1_A  TM=5.005E-01  e=5.729E+00  Bacillus sp. SH51
  3cx4-assembly1_A  TM=5.505E-01  e=8.362E+00  Escherichia coli

Radius of gyration: 30.49 Å; Cα contacts (8 Å, |Δi|>4): 234; chains: 1; bounding box: 70×33×105 Å